Protein AF-A0A1G6KYX3-F1 (afdb_monomer_lite)

Foldseek 3Di:
DDDDDDDDDDDPPPPPPPPPDPPDDPDDFDADEDFVVDVPDDDQKDAGGPVSPQMWGFDDWDQRSHQKIKTWTWTAGPCCPDPDHRIWTKMKMFHDWDADPVRGIDGQWIKMWTDHDPDPDDIDIGTGGYDHDDD

Radius of gyration: 27.81 Å; chains: 1; bounding box: 105×25×53 Å

pLDDT: mean 72.25, std 16.45, range [39.75, 94.38]

Structure (mmCIF, N/CA/C/O backbone):
data_AF-A0A1G6KYX3-F1
#
_entry.id   AF-A0A1G6KYX3-F1
#
loop_
_atom_site.group_PDB
_atom_site.id
_atom_site.type_symbol
_atom_site.label_atom_id
_atom_site.label_alt_id
_atom_site.label_comp_id
_atom_site.label_asym_id
_atom_site.label_entity_id
_atom_site.label_seq_id
_atom_site.pdbx_PDB_ins_code
_atom_site.Cartn_x
_atom_site.Cartn_y
_atom_site.Cartn_z
_atom_site.occupancy
_atom_site.B_iso_or_equiv
_atom_site.auth_seq_id
_atom_site.auth_comp_id
_atom_site.auth_asym_id
_atom_site.auth_atom_id
_atom_site.pdbx_PDB_model_num
ATOM 1 N N . MET A 1 1 ? 91.508 3.340 31.023 1.00 39.75 1 MET A N 1
ATOM 2 C CA . MET A 1 1 ? 90.712 4.565 31.254 1.00 39.75 1 MET A CA 1
ATOM 3 C C . MET A 1 1 ? 89.260 4.227 30.893 1.00 39.75 1 MET A C 1
ATOM 5 O O . MET A 1 1 ? 89.047 3.854 29.752 1.00 39.75 1 MET A O 1
ATOM 9 N N . THR A 1 2 ? 88.369 3.918 31.856 1.00 41.22 2 THR A N 1
ATOM 10 C CA . THR A 1 2 ? 87.329 4.836 32.423 1.00 41.22 2 THR A CA 1
ATOM 11 C C . THR A 1 2 ? 86.486 5.515 31.321 1.00 41.22 2 THR A C 1
ATOM 13 O O . THR A 1 2 ? 87.088 6.183 30.499 1.00 41.22 2 THR A O 1
ATOM 16 N N . ARG A 1 3 ? 85.145 5.469 31.181 1.00 45.06 3 ARG A N 1
ATOM 17 C CA . ARG A 1 3 ? 83.923 5.266 32.014 1.00 45.06 3 ARG A CA 1
ATOM 18 C C . ARG A 1 3 ? 82.739 4.969 31.036 1.00 45.06 3 ARG A C 1
ATOM 20 O O . ARG A 1 3 ? 82.821 5.407 29.899 1.00 45.06 3 ARG A O 1
ATOM 27 N N . LEU A 1 4 ? 81.748 4.105 31.310 1.00 50.19 4 LEU A N 1
ATOM 28 C CA . LEU A 1 4 ? 80.538 4.266 32.158 1.00 50.19 4 LEU A CA 1
ATOM 29 C C . LEU A 1 4 ? 79.472 5.234 31.576 1.00 50.19 4 LEU A C 1
ATOM 31 O O . LEU A 1 4 ? 79.798 6.404 31.426 1.00 50.19 4 LEU A O 1
ATOM 35 N N . LEU A 1 5 ? 78.244 4.725 31.310 1.00 49.25 5 LEU A N 1
ATOM 36 C CA . LEU A 1 5 ? 76.883 5.353 31.260 1.00 49.25 5 LEU A CA 1
ATOM 37 C C . LEU A 1 5 ? 76.014 4.586 30.221 1.00 49.25 5 LEU A C 1
ATOM 39 O O . LEU A 1 5 ? 76.337 4.611 29.043 1.00 49.25 5 LEU A O 1
ATOM 43 N N . ALA A 1 6 ? 75.053 3.706 30.538 1.00 49.75 6 ALA A N 1
ATOM 44 C CA . ALA A 1 6 ? 73.816 3.795 31.337 1.00 49.75 6 ALA A CA 1
ATOM 45 C C . ALA A 1 6 ? 72.722 4.710 30.740 1.00 49.75 6 ALA A C 1
ATOM 47 O O . ALA A 1 6 ? 72.913 5.919 30.710 1.00 49.75 6 ALA A O 1
ATOM 48 N N . ALA A 1 7 ? 71.588 4.103 30.341 1.00 49.25 7 ALA A N 1
ATOM 49 C CA . ALA A 1 7 ? 70.178 4.541 30.499 1.00 49.25 7 ALA A CA 1
ATOM 50 C C . ALA A 1 7 ? 69.326 4.054 29.301 1.00 49.25 7 ALA A C 1
ATOM 52 O O . ALA A 1 7 ? 69.611 4.391 28.160 1.00 49.25 7 ALA A O 1
ATOM 53 N N . LEU A 1 8 ? 68.419 3.081 29.460 1.00 48.00 8 LEU A N 1
ATOM 54 C CA . LEU A 1 8 ? 67.034 3.216 29.956 1.00 48.00 8 LEU A CA 1
ATOM 55 C C . LEU A 1 8 ? 66.202 4.286 29.227 1.00 48.00 8 LEU A C 1
ATOM 57 O O . LEU A 1 8 ? 66.507 5.469 29.316 1.00 48.00 8 LEU A O 1
ATOM 61 N N . GLY A 1 9 ? 65.077 3.873 28.631 1.00 42.84 9 GLY A N 1
ATOM 62 C CA . GLY A 1 9 ? 64.008 4.796 28.231 1.00 42.84 9 GLY A CA 1
ATOM 63 C C . GLY A 1 9 ? 63.106 4.266 27.117 1.00 42.84 9 GLY A C 1
ATOM 64 O O . GLY A 1 9 ? 63.204 4.706 25.984 1.00 42.84 9 GLY A O 1
ATOM 65 N N . ALA A 1 10 ? 62.294 3.250 27.415 1.00 47.84 10 ALA A N 1
ATOM 66 C CA . ALA A 1 10 ? 60.827 3.356 27.418 1.00 47.84 10 ALA A CA 1
ATOM 67 C C . ALA A 1 10 ? 60.148 3.068 26.059 1.00 47.84 10 ALA A C 1
ATOM 69 O O . ALA A 1 10 ? 59.919 3.944 25.231 1.00 47.84 10 ALA A O 1
ATOM 70 N N . LEU A 1 11 ? 59.767 1.796 25.888 1.00 48.38 11 LEU A N 1
ATOM 71 C CA . LEU A 1 11 ? 58.766 1.340 24.924 1.00 48.38 11 LEU A CA 1
ATOM 72 C C . LEU A 1 11 ? 57.407 1.970 25.268 1.00 48.38 11 LEU A C 1
ATOM 74 O O . LEU A 1 11 ? 56.762 1.590 26.244 1.00 48.38 11 LEU A O 1
ATOM 78 N N . LEU A 1 12 ? 56.980 2.939 24.462 1.00 48.72 12 LEU A N 1
ATOM 79 C CA . LEU A 1 12 ? 55.656 3.546 24.531 1.00 48.72 12 LEU A CA 1
ATOM 80 C C . LEU A 1 12 ? 54.641 2.610 23.848 1.00 48.72 12 LEU A C 1
ATOM 82 O O . LEU A 1 12 ? 54.342 2.745 22.663 1.00 48.72 12 LEU A O 1
ATOM 86 N N . SER A 1 13 ? 54.140 1.620 24.588 1.00 54.62 13 SER A N 1
ATOM 87 C CA . SER A 1 13 ? 53.039 0.755 24.148 1.00 54.62 13 SER A CA 1
ATOM 88 C C . SER A 1 13 ? 51.734 1.551 24.135 1.00 54.62 13 SER A C 1
ATOM 90 O O . SER A 1 13 ? 51.046 1.662 25.149 1.00 54.62 13 SER A O 1
ATOM 92 N N . ILE A 1 14 ? 51.394 2.132 22.985 1.00 59.78 14 ILE A N 1
ATOM 93 C CA . ILE A 1 14 ? 50.099 2.773 22.757 1.00 59.78 14 ILE A CA 1
ATOM 94 C C . ILE A 1 14 ? 49.033 1.667 22.733 1.00 59.78 14 ILE A C 1
ATOM 96 O O . ILE A 1 14 ? 48.871 0.966 21.734 1.00 59.78 14 ILE A O 1
ATOM 100 N N . LEU A 1 15 ? 48.307 1.497 23.842 1.00 50.06 15 LEU A N 1
ATOM 101 C CA . LEU A 1 15 ? 47.042 0.765 23.855 1.00 50.06 15 LEU A CA 1
ATOM 102 C C . LEU A 1 15 ? 46.042 1.538 22.979 1.00 50.06 15 LEU A C 1
ATOM 104 O O . LEU A 1 15 ? 45.444 2.520 23.419 1.00 50.06 15 LEU A O 1
ATOM 108 N N . LEU A 1 16 ? 45.858 1.099 21.732 1.00 56.75 16 LEU A N 1
ATOM 109 C CA . LEU A 1 16 ? 44.697 1.474 20.928 1.00 56.75 16 LEU A CA 1
ATOM 110 C C . LEU A 1 16 ? 43.455 0.849 21.581 1.00 56.75 16 LEU A C 1
ATOM 112 O O . LEU A 1 16 ? 43.106 -0.302 21.322 1.00 56.75 16 LEU A O 1
ATOM 116 N N . VAL A 1 17 ? 42.786 1.602 22.452 1.00 65.12 17 VAL A N 1
ATOM 117 C CA . VAL A 1 17 ? 41.424 1.278 22.885 1.00 65.12 17 VAL A CA 1
ATOM 118 C C . VAL A 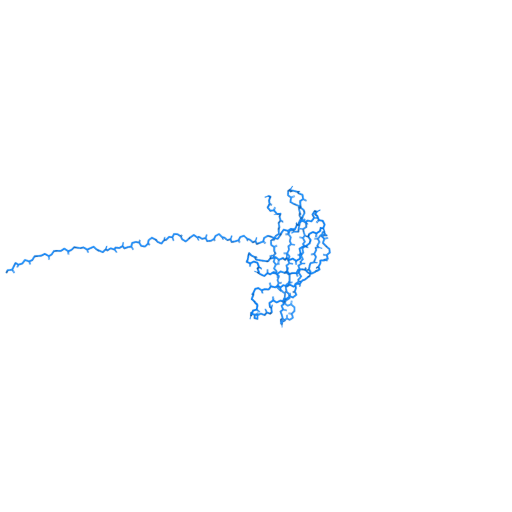1 17 ? 40.513 1.563 21.694 1.00 65.12 17 VAL A C 1
ATOM 120 O O . VAL A 1 17 ? 40.165 2.711 21.422 1.00 65.12 17 VAL A O 1
ATOM 123 N N . ALA A 1 18 ? 40.188 0.521 20.929 1.00 63.81 18 ALA A N 1
ATOM 124 C CA . ALA A 1 18 ? 39.197 0.613 19.868 1.00 63.81 18 ALA A CA 1
ATOM 125 C C . ALA A 1 18 ? 37.846 1.014 20.494 1.00 63.81 18 ALA A C 1
ATOM 127 O O . ALA A 1 18 ? 37.404 0.350 21.437 1.00 63.81 18 ALA A O 1
ATOM 128 N N . PRO A 1 19 ? 37.186 2.088 20.024 1.00 64.25 19 PRO A N 1
ATOM 129 C CA . PRO A 1 19 ? 35.862 2.434 20.516 1.00 64.25 19 PRO A CA 1
ATOM 130 C C . PRO A 1 19 ? 34.891 1.282 20.212 1.00 64.25 19 PRO A C 1
ATOM 132 O O . PRO A 1 19 ? 34.994 0.663 19.147 1.00 64.25 19 PRO A O 1
ATOM 135 N N . PRO A 1 20 ? 33.953 0.970 21.124 1.00 59.62 20 PRO A N 1
ATOM 136 C CA . PRO A 1 20 ? 32.959 -0.059 20.874 1.00 59.62 20 PRO A CA 1
ATOM 137 C C . PRO A 1 20 ? 32.166 0.320 19.624 1.00 59.62 20 PRO A C 1
ATOM 139 O O . PRO A 1 20 ? 31.631 1.425 19.520 1.00 59.62 20 PRO A O 1
ATOM 142 N N . ALA A 1 21 ? 32.117 -0.599 18.662 1.00 62.22 21 ALA A N 1
ATOM 143 C CA . ALA A 1 21 ? 31.293 -0.453 17.477 1.00 62.22 21 ALA A CA 1
ATOM 144 C C . ALA A 1 21 ? 29.832 -0.335 17.926 1.00 62.22 21 ALA A C 1
ATOM 146 O O . ALA A 1 21 ? 29.227 -1.307 18.382 1.00 62.22 21 ALA A O 1
ATOM 147 N N . VAL A 1 22 ? 29.278 0.873 17.837 1.00 62.09 22 VAL A N 1
ATOM 148 C CA . VAL A 1 22 ? 27.858 1.120 18.072 1.00 62.09 22 VAL A CA 1
ATOM 149 C C . VAL A 1 22 ? 27.115 0.405 16.950 1.00 62.09 22 VAL A C 1
ATOM 151 O O . VAL A 1 22 ? 27.099 0.863 15.808 1.00 62.09 22 VAL A O 1
ATOM 154 N N . GLY A 1 23 ? 26.579 -0.778 17.251 1.00 51.12 23 GLY A N 1
ATOM 155 C CA . GLY A 1 23 ? 25.769 -1.538 16.311 1.00 51.12 23 GLY A CA 1
ATOM 156 C C . GLY A 1 23 ? 24.575 -0.688 15.898 1.00 51.12 23 GLY A C 1
ATOM 157 O O . GLY A 1 23 ? 23.758 -0.319 16.740 1.00 51.12 23 GLY A O 1
ATOM 158 N N . ALA A 1 24 ? 24.495 -0.345 14.612 1.00 54.28 24 ALA A N 1
ATOM 159 C CA . ALA A 1 24 ? 23.337 0.337 14.061 1.00 54.28 24 ALA A CA 1
ATOM 160 C C . ALA A 1 24 ? 22.091 -0.503 14.370 1.00 54.28 24 ALA A C 1
ATOM 162 O O . ALA A 1 24 ? 22.031 -1.685 14.019 1.00 54.28 24 ALA A O 1
ATOM 163 N N . ALA A 1 25 ? 21.116 0.095 15.057 1.00 50.19 25 ALA A N 1
ATOM 164 C CA . ALA A 1 25 ? 19.840 -0.556 15.303 1.00 50.19 25 ALA A CA 1
ATOM 165 C C . ALA A 1 25 ? 19.229 -0.981 13.955 1.00 50.19 25 ALA A C 1
ATOM 167 O O . ALA A 1 25 ? 19.309 -0.213 12.988 1.00 50.19 25 ALA A O 1
ATOM 168 N N . PRO A 1 26 ? 18.637 -2.185 13.856 1.00 52.00 26 PRO A N 1
ATOM 169 C CA . PRO A 1 26 ? 17.960 -2.593 12.637 1.00 52.00 26 PRO A CA 1
ATOM 170 C C . PRO A 1 26 ? 16.872 -1.564 12.322 1.00 52.00 26 PRO A C 1
ATOM 172 O O . PRO A 1 26 ? 16.024 -1.266 13.165 1.00 52.00 26 PRO A O 1
ATOM 175 N N . ALA A 1 27 ? 16.925 -0.986 11.123 1.00 56.81 27 ALA A N 1
ATOM 176 C CA . ALA A 1 27 ? 15.898 -0.062 10.668 1.00 56.81 27 ALA A CA 1
ATOM 177 C C . ALA A 1 27 ? 14.547 -0.793 10.677 1.00 56.81 27 ALA A C 1
ATOM 179 O O . ALA A 1 27 ? 14.422 -1.862 10.079 1.00 56.81 27 ALA A O 1
ATOM 180 N N . ALA A 1 28 ? 13.557 -0.238 11.380 1.00 58.41 28 ALA A N 1
ATOM 181 C CA . ALA A 1 28 ? 12.211 -0.795 11.405 1.00 58.41 28 ALA A CA 1
ATOM 182 C C . ALA A 1 28 ? 11.637 -0.858 9.980 1.00 58.41 28 ALA A C 1
ATOM 184 O O . ALA A 1 28 ? 11.847 0.058 9.178 1.00 58.41 28 ALA A O 1
ATOM 185 N N . ASP A 1 29 ? 10.904 -1.929 9.668 1.00 55.66 29 ASP A N 1
ATOM 186 C CA . ASP A 1 29 ? 10.257 -2.071 8.365 1.00 55.66 29 ASP A CA 1
ATOM 187 C C . ASP A 1 29 ? 9.306 -0.885 8.110 1.00 55.66 29 ASP A C 1
ATOM 189 O O . ASP A 1 29 ? 8.523 -0.528 8.996 1.00 55.66 29 ASP A O 1
ATOM 193 N N . PRO A 1 30 ? 9.316 -0.274 6.911 1.00 57.56 30 PRO A N 1
ATOM 194 C CA . PRO A 1 30 ? 8.445 0.853 6.603 1.00 57.56 30 PRO A CA 1
ATOM 195 C C . PRO A 1 30 ? 6.974 0.434 6.696 1.00 57.56 30 PRO A C 1
ATOM 197 O O . PRO A 1 30 ? 6.529 -0.484 5.999 1.00 57.56 30 PRO A O 1
ATOM 200 N N . VAL A 1 31 ? 6.214 1.127 7.545 1.00 61.06 31 VAL A N 1
ATOM 201 C CA . VAL A 1 31 ? 4.784 0.879 7.745 1.00 61.06 31 VAL A CA 1
ATOM 202 C C . VAL A 1 31 ? 3.966 1.818 6.864 1.00 61.06 31 VAL A C 1
ATOM 204 O O . VAL A 1 31 ? 4.093 3.037 6.942 1.00 61.06 31 VAL A O 1
ATOM 207 N N . VAL A 1 32 ? 3.106 1.251 6.019 1.00 67.88 32 VAL A N 1
ATOM 208 C CA . VAL A 1 32 ? 2.133 2.008 5.228 1.00 67.88 32 VAL A CA 1
ATOM 209 C C . VAL A 1 32 ? 0.831 2.137 6.016 1.00 67.88 32 VAL A C 1
ATOM 211 O O . VAL A 1 32 ? 0.221 1.133 6.392 1.00 67.88 32 VAL A O 1
ATOM 214 N N . TYR A 1 33 ? 0.393 3.374 6.236 1.00 64.38 33 TYR A N 1
ATOM 215 C CA . TYR A 1 33 ? -0.848 3.687 6.941 1.00 64.38 33 TYR A CA 1
ATOM 216 C C . TYR A 1 33 ? -2.001 3.892 5.956 1.00 64.38 33 TYR A C 1
ATOM 218 O O . TYR A 1 33 ? -1.835 4.505 4.900 1.00 64.38 33 TYR A O 1
ATOM 226 N N . TYR A 1 34 ? -3.181 3.389 6.312 1.00 69.56 34 TYR A N 1
ATOM 227 C CA . TYR A 1 34 ? -4.416 3.616 5.565 1.00 69.56 34 TYR A CA 1
ATOM 228 C C . TYR A 1 34 ? -5.521 3.953 6.559 1.00 69.56 34 TYR A C 1
ATOM 230 O O . TYR A 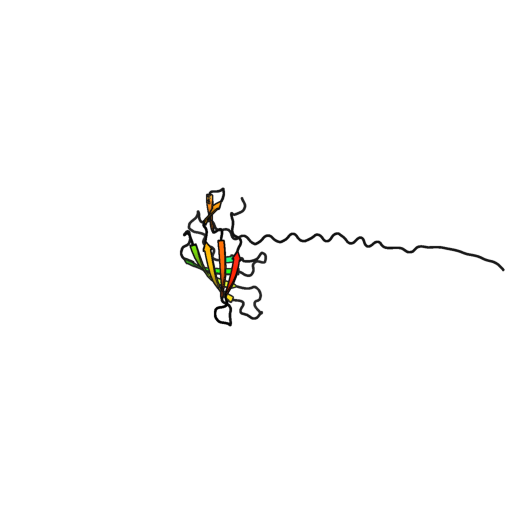1 34 ? -5.735 3.188 7.495 1.00 69.56 34 TYR A O 1
ATOM 238 N N . ASN A 1 35 ? -6.241 5.049 6.335 1.00 65.00 35 ASN A N 1
ATOM 239 C CA . ASN A 1 35 ? -7.472 5.334 7.061 1.00 65.00 35 ASN A CA 1
ATOM 240 C C . ASN A 1 35 ? -8.656 4.923 6.174 1.00 65.00 35 ASN A C 1
ATOM 242 O O . ASN A 1 35 ? -8.848 5.485 5.099 1.00 65.00 35 ASN A O 1
ATOM 246 N N . LEU A 1 36 ? -9.405 3.900 6.594 1.00 65.12 36 LEU A N 1
ATOM 247 C CA . LEU A 1 36 ? -10.633 3.452 5.923 1.00 65.12 36 LEU A CA 1
ATOM 248 C C . LEU A 1 36 ? -11.906 4.050 6.547 1.00 65.12 36 LEU A C 1
ATOM 250 O O . LEU A 1 36 ? -12.996 3.773 6.053 1.00 65.12 36 LEU A O 1
ATOM 254 N N . GLY A 1 37 ? -11.786 4.799 7.648 1.00 54.97 37 GLY A N 1
ATOM 255 C CA . GLY A 1 37 ? -12.896 5.490 8.311 1.00 54.97 37 GLY A CA 1
ATOM 256 C C . GLY A 1 37 ? -13.362 6.726 7.542 1.00 54.97 37 GLY A C 1
ATOM 257 O O . GLY A 1 37 ? -14.553 7.024 7.531 1.00 54.97 37 GLY A O 1
ATOM 258 N N . SER A 1 38 ? -12.456 7.387 6.815 1.00 56.50 38 SER A N 1
ATOM 259 C CA . SER A 1 38 ? -12.816 8.318 5.746 1.00 56.50 38 SER A CA 1
ATOM 260 C C . SER A 1 38 ? -12.774 7.580 4.405 1.00 56.50 38 SER A C 1
ATOM 262 O O . SER A 1 38 ? -11.775 6.966 4.033 1.00 56.50 38 SER A O 1
ATOM 264 N N . ALA A 1 39 ? -13.870 7.610 3.647 1.00 46.44 39 ALA A N 1
ATOM 265 C CA . ALA A 1 39 ? -13.994 6.891 2.374 1.00 46.44 39 ALA A CA 1
ATOM 266 C C . ALA A 1 39 ? -13.020 7.374 1.269 1.00 46.44 39 ALA A C 1
ATOM 268 O O . ALA A 1 39 ? -13.011 6.822 0.168 1.00 46.44 39 ALA A O 1
ATOM 269 N N . GLU A 1 40 ? -12.197 8.393 1.529 1.00 52.34 40 GLU A N 1
ATOM 270 C CA . GLU A 1 40 ? -11.586 9.208 0.477 1.00 52.34 40 GLU A CA 1
ATOM 271 C C . GLU A 1 40 ? -10.085 8.993 0.260 1.00 52.34 40 GLU A C 1
ATOM 273 O O . GLU A 1 40 ? -9.605 9.199 -0.857 1.00 52.34 40 GLU A O 1
ATOM 278 N N . VAL A 1 41 ? -9.314 8.516 1.243 1.00 67.62 41 VAL A N 1
ATOM 279 C CA . VAL A 1 41 ? -7.844 8.521 1.106 1.00 67.62 41 VAL A CA 1
ATOM 280 C C . VAL A 1 41 ? -7.308 7.162 0.658 1.00 67.62 41 VAL A C 1
ATOM 282 O O . VAL A 1 41 ? -6.620 6.442 1.381 1.00 67.62 41 VAL A O 1
ATOM 285 N N . ARG A 1 42 ? -7.610 6.800 -0.593 1.00 79.56 42 ARG A N 1
ATOM 286 C CA . ARG A 1 42 ? -6.897 5.714 -1.288 1.00 79.56 42 ARG A CA 1
ATOM 287 C C . ARG A 1 42 ? -5.509 6.211 -1.726 1.00 79.56 42 ARG A C 1
ATOM 289 O O . ARG A 1 42 ? -5.431 7.218 -2.431 1.00 79.56 42 ARG A O 1
ATOM 296 N N . PRO A 1 43 ? -4.403 5.529 -1.384 1.00 80.00 43 PRO A N 1
ATOM 297 C CA . PRO A 1 43 ? -3.077 6.040 -1.696 1.00 80.00 43 PRO A CA 1
ATOM 298 C C . PRO A 1 43 ? -2.800 5.942 -3.195 1.00 80.00 43 PRO A C 1
ATOM 300 O O . PRO A 1 43 ? -2.982 4.891 -3.820 1.00 80.00 43 PRO A O 1
ATOM 303 N N . SER A 1 44 ? -2.343 7.050 -3.769 1.00 85.06 44 SER A N 1
ATOM 304 C CA . SER A 1 44 ? -1.834 7.128 -5.141 1.00 85.06 44 SER A CA 1
ATOM 305 C C . SER A 1 44 ? -0.342 6.802 -5.222 1.00 85.06 44 SER A C 1
ATOM 307 O O . SER A 1 44 ? 0.151 6.478 -6.300 1.00 85.06 44 SER A O 1
ATOM 309 N N . LEU A 1 45 ? 0.372 6.834 -4.094 1.00 80.50 45 LEU A N 1
ATOM 310 C CA . LEU A 1 45 ? 1.796 6.541 -3.990 1.00 80.50 45 LEU A CA 1
ATOM 311 C C . LEU A 1 45 ? 2.056 5.639 -2.780 1.00 80.50 45 LEU A C 1
ATOM 313 O O . LEU A 1 45 ? 1.570 5.903 -1.685 1.00 80.50 45 LEU A O 1
ATOM 317 N N . VAL A 1 46 ? 2.808 4.561 -2.993 1.00 80.50 46 VAL A N 1
ATOM 318 C CA . VAL A 1 46 ? 3.196 3.599 -1.957 1.00 80.50 46 VAL A CA 1
ATOM 319 C C . VAL A 1 46 ? 4.715 3.508 -1.921 1.00 80.50 46 VAL A C 1
ATOM 321 O O . VAL A 1 46 ? 5.343 3.204 -2.936 1.00 80.50 46 VAL A O 1
ATOM 324 N N . PHE A 1 47 ? 5.298 3.752 -0.753 1.00 72.62 47 PHE A N 1
ATOM 325 C CA . PHE A 1 47 ? 6.731 3.619 -0.508 1.00 72.62 47 PHE A CA 1
ATOM 326 C C . PHE A 1 47 ? 7.030 2.215 0.010 1.00 72.62 47 PHE A C 1
ATOM 328 O O . PHE A 1 47 ? 6.300 1.702 0.856 1.00 72.62 47 PHE A O 1
ATOM 335 N N . THR A 1 48 ? 8.072 1.572 -0.520 1.00 67.44 48 THR A N 1
ATOM 336 C CA . THR A 1 48 ? 8.409 0.185 -0.144 1.00 67.44 48 THR A CA 1
ATOM 337 C C . THR A 1 48 ? 9.704 0.044 0.652 1.00 67.44 48 THR A C 1
ATOM 339 O O . THR A 1 48 ? 10.016 -1.056 1.094 1.00 67.44 48 THR A O 1
ATOM 342 N N . ALA A 1 49 ? 10.430 1.144 0.873 1.00 64.12 49 ALA A N 1
ATOM 343 C CA . ALA A 1 49 ? 11.644 1.204 1.684 1.00 64.12 49 ALA A CA 1
ATOM 344 C C . ALA A 1 49 ? 11.786 2.580 2.362 1.00 64.12 49 ALA A C 1
ATOM 346 O O . ALA A 1 49 ? 11.159 3.551 1.934 1.00 64.12 49 ALA A O 1
ATOM 347 N N . TYR A 1 50 ? 12.654 2.654 3.377 1.00 55.91 50 TYR A N 1
ATOM 348 C CA . TYR A 1 50 ? 12.982 3.870 4.136 1.00 55.91 50 TYR A CA 1
ATOM 349 C C . TYR A 1 50 ? 13.548 5.010 3.264 1.00 55.91 50 TYR A C 1
ATOM 351 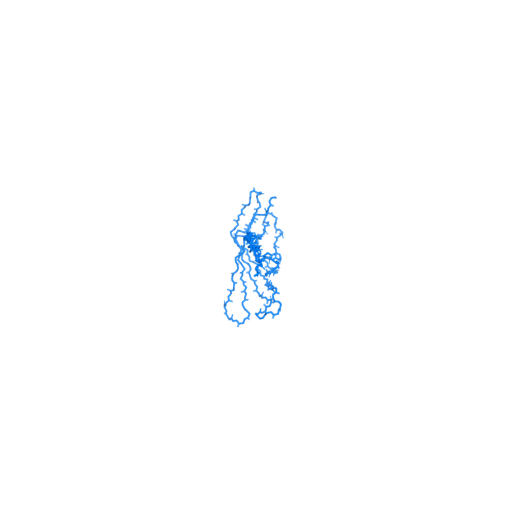O O . TYR A 1 50 ? 13.307 6.178 3.537 1.00 55.91 50 TYR A O 1
ATOM 359 N N . SER A 1 51 ? 14.258 4.691 2.176 1.00 55.19 51 SER A N 1
ATOM 360 C CA . SER A 1 51 ? 14.943 5.664 1.306 1.00 55.19 51 SER A CA 1
ATOM 361 C C . SER A 1 51 ? 14.068 6.256 0.190 1.00 55.19 51 SER A C 1
ATOM 363 O O . SER A 1 51 ? 14.583 6.708 -0.833 1.00 55.19 51 SER A O 1
ATOM 365 N N . SER A 1 52 ? 12.741 6.240 0.346 1.00 60.72 52 SER A N 1
ATOM 366 C CA . SER A 1 52 ? 11.788 6.744 -0.659 1.00 60.72 52 SER A CA 1
ATOM 367 C C . SER A 1 52 ? 11.857 6.036 -2.023 1.00 60.72 52 SER A C 1
ATOM 369 O O . SER A 1 52 ? 11.327 6.542 -3.009 1.00 60.72 52 SER A O 1
ATOM 371 N N . SER A 1 53 ? 12.482 4.855 -2.102 1.00 65.62 53 SER A N 1
ATOM 372 C CA . SER A 1 53 ? 12.520 4.012 -3.299 1.00 65.62 53 SER A CA 1
ATOM 373 C C . SER A 1 53 ? 12.860 2.558 -2.956 1.00 65.62 53 SER A C 1
ATOM 375 O O . SER A 1 53 ? 13.709 2.338 -2.096 1.00 65.62 53 SER A O 1
ATOM 377 N N . PRO A 1 54 ? 12.269 1.551 -3.623 1.00 74.31 54 PRO A N 1
ATOM 378 C CA . PRO A 1 54 ? 11.323 1.674 -4.729 1.00 74.31 54 PRO A CA 1
ATOM 379 C C . PRO A 1 54 ? 9.949 2.206 -4.310 1.00 74.31 54 PRO A C 1
ATOM 381 O O . PRO A 1 54 ? 9.488 1.993 -3.184 1.00 74.31 54 PRO A O 1
ATOM 384 N N . THR A 1 55 ? 9.289 2.904 -5.231 1.00 82.62 55 THR A N 1
ATOM 385 C CA . THR A 1 55 ? 7.918 3.396 -5.055 1.00 82.62 55 THR A CA 1
ATOM 386 C C . THR A 1 55 ? 6.970 2.724 -6.027 1.00 82.62 55 THR A C 1
ATOM 388 O O . THR A 1 55 ? 7.355 2.197 -7.071 1.00 82.62 55 THR A O 1
ATOM 391 N N . MET A 1 56 ? 5.690 2.731 -5.680 1.00 85.75 56 MET A N 1
ATOM 392 C CA . MET A 1 56 ? 4.618 2.339 -6.576 1.00 85.75 56 MET A CA 1
ATOM 393 C C . MET A 1 56 ? 3.603 3.470 -6.687 1.00 85.75 56 MET A C 1
ATOM 395 O O . MET A 1 56 ? 2.910 3.785 -5.723 1.00 85.75 56 MET A O 1
ATOM 399 N N . THR A 1 57 ? 3.452 4.030 -7.885 1.00 89.25 57 THR A N 1
ATOM 400 C CA . THR A 1 57 ? 2.345 4.931 -8.209 1.00 89.25 57 THR A CA 1
ATOM 401 C C . THR A 1 57 ? 1.118 4.116 -8.600 1.00 89.25 57 THR A C 1
ATOM 403 O O . THR A 1 57 ? 1.100 3.457 -9.645 1.00 89.25 57 THR A O 1
ATOM 406 N N . VAL A 1 58 ? 0.065 4.171 -7.792 1.00 89.25 58 VAL A N 1
ATOM 407 C CA . VAL A 1 58 ? -1.215 3.504 -8.038 1.00 89.25 58 VAL A CA 1
ATOM 408 C C . VAL A 1 58 ? -2.134 4.432 -8.828 1.00 89.25 58 VAL A C 1
ATOM 410 O O . VAL A 1 58 ? -2.451 5.533 -8.393 1.00 89.25 58 VAL A O 1
ATOM 413 N N . ARG A 1 59 ? -2.595 3.980 -9.999 1.00 89.12 59 ARG A N 1
ATOM 414 C CA . ARG A 1 59 ? -3.473 4.771 -10.880 1.00 89.12 59 ARG A CA 1
ATOM 415 C C . ARG A 1 59 ? -4.944 4.409 -10.744 1.00 89.12 59 ARG A C 1
ATOM 417 O O . ARG A 1 59 ? -5.809 5.225 -11.036 1.00 89.12 59 ARG A O 1
ATOM 424 N N . ARG A 1 60 ? -5.240 3.157 -10.388 1.00 90.94 60 ARG A N 1
ATOM 425 C CA . ARG A 1 60 ? -6.613 2.648 -10.284 1.00 90.94 60 ARG A CA 1
ATOM 426 C C . ARG A 1 60 ? -6.730 1.710 -9.099 1.00 90.94 60 ARG A C 1
ATOM 428 O O . ARG A 1 60 ? -5.932 0.782 -8.986 1.00 90.94 60 ARG A O 1
ATOM 435 N N . TRP A 1 61 ? -7.759 1.922 -8.292 1.00 92.19 61 TRP A N 1
ATOM 436 C CA . TRP A 1 61 ? -8.178 1.017 -7.228 1.00 92.19 61 TRP A CA 1
ATOM 437 C C . TRP A 1 61 ? -9.486 0.328 -7.613 1.00 92.19 61 TRP A C 1
ATOM 439 O O . TRP A 1 61 ? -10.340 0.925 -8.265 1.00 92.19 61 TRP A O 1
ATOM 449 N N . LYS A 1 62 ? -9.634 -0.928 -7.202 1.00 93.19 62 LYS A N 1
ATOM 450 C CA . LYS A 1 62 ? -10.897 -1.670 -7.192 1.00 93.19 62 LYS A CA 1
ATOM 451 C C . LYS A 1 62 ? -11.146 -2.191 -5.780 1.00 93.19 62 LYS A C 1
ATOM 453 O O . LYS A 1 62 ? -10.176 -2.580 -5.125 1.00 93.19 62 LYS A O 1
ATOM 458 N N . HIS A 1 63 ? -12.415 -2.244 -5.371 1.00 92.19 63 HIS A N 1
ATOM 459 C CA . HIS A 1 63 ? -12.843 -2.836 -4.094 1.00 92.19 63 HIS A CA 1
ATOM 460 C C . HIS A 1 63 ? -12.187 -2.171 -2.871 1.00 92.19 63 HIS A C 1
ATOM 462 O O . HIS A 1 63 ? -11.763 -2.832 -1.927 1.00 92.19 63 HIS A O 1
ATOM 468 N N . TRP A 1 64 ? -12.005 -0.848 -2.925 1.00 88.31 64 TRP A N 1
ATOM 469 C CA . TRP A 1 64 ? -11.476 -0.097 -1.785 1.00 88.31 64 TRP A CA 1
ATOM 470 C C . TRP A 1 64 ? -12.493 -0.109 -0.642 1.00 88.31 64 TRP A C 1
ATOM 472 O O . TRP A 1 64 ? -13.672 0.117 -0.885 1.00 88.31 64 TRP A O 1
ATOM 482 N N . GLY A 1 65 ? -12.045 -0.377 0.583 1.00 86.62 65 GLY A N 1
ATOM 483 C CA . GLY A 1 65 ? -12.916 -0.513 1.755 1.00 86.62 65 GLY A CA 1
ATOM 484 C C . GLY A 1 65 ? -13.507 -1.916 1.946 1.00 86.62 65 GLY A C 1
ATOM 485 O O . GLY A 1 65 ? -13.871 -2.261 3.073 1.00 86.62 65 GLY A O 1
ATOM 486 N N . ASP A 1 66 ? -13.517 -2.747 0.899 1.00 90.62 66 ASP A N 1
ATOM 487 C CA . ASP A 1 66 ? -13.959 -4.145 0.957 1.00 90.62 66 ASP A CA 1
ATOM 488 C C . ASP A 1 66 ? -12.898 -5.041 1.616 1.00 90.62 66 ASP A C 1
ATOM 490 O O . ASP A 1 66 ? -11.749 -4.641 1.822 1.00 90.62 66 ASP A O 1
ATOM 494 N N . ALA A 1 67 ? -13.239 -6.309 1.879 1.00 91.00 67 ALA A N 1
ATOM 495 C CA . ALA A 1 67 ? -12.332 -7.307 2.463 1.00 91.00 67 ALA A CA 1
ATOM 496 C C . ALA A 1 67 ? -10.989 -7.455 1.713 1.00 91.00 67 ALA A C 1
ATOM 498 O O . ALA A 1 67 ? -9.973 -7.852 2.302 1.00 91.00 67 ALA A O 1
ATOM 499 N N . VAL A 1 68 ? -10.984 -7.146 0.413 1.00 93.06 68 VAL A N 1
ATOM 500 C CA . VAL A 1 68 ? -9.810 -7.147 -0.457 1.00 93.06 68 VAL A CA 1
ATOM 501 C C . VAL A 1 68 ? -9.868 -5.941 -1.386 1.00 93.06 68 VAL A C 1
ATOM 503 O O . VAL A 1 68 ? -10.770 -5.874 -2.211 1.00 93.06 68 VAL A O 1
ATOM 506 N N . ALA A 1 69 ? -8.843 -5.089 -1.356 1.00 93.06 69 ALA A N 1
ATOM 507 C CA . ALA A 1 69 ? -8.659 -4.021 -2.337 1.00 93.06 69 ALA A CA 1
ATOM 508 C C . ALA A 1 69 ? -7.506 -4.337 -3.295 1.00 93.06 69 ALA A C 1
ATOM 510 O O . ALA A 1 69 ? -6.489 -4.926 -2.913 1.00 93.06 69 ALA A O 1
ATOM 511 N N . VAL A 1 70 ? -7.643 -3.928 -4.556 1.00 94.38 70 VAL A N 1
ATOM 512 C CA . VAL A 1 70 ? -6.614 -4.131 -5.584 1.00 94.38 70 VAL A CA 1
ATOM 513 C C . VAL A 1 70 ? -6.271 -2.811 -6.256 1.00 94.38 70 VAL A C 1
ATOM 515 O O . VAL A 1 70 ? -7.103 -2.220 -6.944 1.00 94.38 70 VAL A O 1
ATOM 518 N N . GLY A 1 71 ? -5.022 -2.386 -6.105 1.00 93.50 71 GLY A N 1
ATOM 519 C CA . GLY A 1 71 ? -4.448 -1.237 -6.789 1.00 93.50 71 GLY A CA 1
ATOM 520 C C . GLY A 1 71 ? -3.607 -1.678 -7.983 1.00 93.50 71 GLY A C 1
ATOM 521 O O . GLY A 1 71 ? -2.845 -2.639 -7.900 1.00 93.50 71 GLY A O 1
ATOM 522 N N . ARG A 1 72 ? -3.724 -0.987 -9.116 1.00 93.06 72 ARG A N 1
ATOM 523 C CA . ARG A 1 72 ? -2.887 -1.207 -10.307 1.00 93.06 72 ARG A CA 1
ATOM 524 C C . ARG A 1 72 ? -2.124 0.057 -10.646 1.00 93.06 72 ARG A C 1
ATOM 526 O O . ARG A 1 72 ? -2.680 1.157 -10.600 1.00 93.06 72 ARG A O 1
ATOM 533 N N . GLY A 1 73 ? -0.861 -0.105 -11.009 1.00 91.44 73 GLY A N 1
ATOM 534 C CA . GLY A 1 73 ? 0.033 1.028 -11.117 1.00 91.44 73 GLY A CA 1
ATOM 535 C C . GLY A 1 73 ? 1.366 0.728 -11.775 1.00 91.44 73 GLY A C 1
ATOM 536 O O . GLY A 1 73 ? 1.544 -0.282 -12.464 1.00 91.44 73 GLY A O 1
ATOM 537 N N . ARG A 1 74 ? 2.289 1.653 -11.544 1.00 89.81 74 ARG A N 1
ATOM 538 C CA . ARG A 1 74 ? 3.665 1.617 -12.017 1.00 89.81 74 ARG A CA 1
ATOM 539 C C . ARG A 1 74 ? 4.592 1.530 -10.812 1.00 89.81 74 ARG A C 1
ATOM 541 O O . ARG A 1 74 ? 4.400 2.248 -9.842 1.00 89.81 74 ARG A O 1
ATOM 548 N N . TRP A 1 75 ? 5.538 0.612 -10.874 1.00 86.88 75 TRP A N 1
ATOM 549 C CA . TRP A 1 75 ? 6.646 0.467 -9.951 1.00 86.88 75 TRP A CA 1
ATOM 550 C C . TRP A 1 75 ? 7.837 1.236 -10.492 1.00 86.88 75 TRP A C 1
ATOM 552 O O . TRP A 1 75 ? 8.252 0.964 -11.618 1.00 86.88 75 TRP A O 1
ATOM 562 N N . ASP A 1 76 ? 8.378 2.128 -9.678 1.00 84.12 76 ASP A N 1
ATOM 563 C CA . ASP A 1 76 ? 9.484 3.011 -10.011 1.00 84.12 76 ASP A CA 1
ATOM 564 C C . ASP A 1 76 ? 10.668 2.659 -9.090 1.00 84.12 76 ASP A C 1
ATOM 566 O O . ASP A 1 76 ? 10.594 2.776 -7.865 1.00 84.12 76 ASP A O 1
ATOM 570 N N . SER A 1 77 ? 11.749 2.138 -9.675 1.00 76.69 77 SER A N 1
ATOM 571 C CA . SER A 1 77 ? 12.980 1.777 -8.959 1.00 76.69 77 SER A CA 1
ATOM 572 C C . SER A 1 77 ? 14.038 2.867 -9.119 1.00 76.69 77 SER A C 1
ATOM 574 O O . SER A 1 77 ? 14.201 3.381 -10.222 1.00 76.69 77 SER A O 1
ATOM 576 N N . THR A 1 78 ? 14.790 3.179 -8.060 1.00 67.12 78 THR A N 1
ATOM 577 C CA . THR A 1 78 ? 15.833 4.223 -8.057 1.00 67.12 78 THR A CA 1
ATOM 578 C C . THR A 1 78 ? 16.975 4.003 -9.029 1.00 67.12 78 THR A C 1
ATOM 580 O O . THR A 1 78 ? 17.609 4.985 -9.408 1.00 67.12 78 THR A O 1
ATOM 583 N N . CYS A 1 79 ? 17.265 2.770 -9.454 1.00 64.62 79 CYS A N 1
ATOM 584 C CA . CYS A 1 79 ? 18.285 2.599 -10.479 1.00 64.62 79 CYS A CA 1
ATOM 585 C C . CYS A 1 79 ? 17.709 2.928 -11.862 1.00 64.62 79 CYS A C 1
ATOM 587 O O . CYS A 1 79 ? 17.188 2.055 -12.553 1.00 64.62 79 CYS A O 1
ATOM 589 N N . ALA A 1 80 ? 17.792 4.204 -12.249 1.00 52.69 80 ALA A N 1
ATOM 590 C CA . ALA A 1 80 ? 17.346 4.702 -13.551 1.00 52.69 80 ALA A CA 1
ATOM 591 C C . ALA A 1 80 ? 18.141 4.098 -14.726 1.00 52.69 80 ALA A C 1
ATOM 593 O O . ALA A 1 80 ? 17.621 3.995 -15.834 1.00 52.69 80 ALA A O 1
ATOM 594 N N . SER A 1 81 ? 19.385 3.685 -14.471 1.00 54.00 81 SER A N 1
ATOM 595 C CA . SER A 1 81 ? 20.357 3.212 -15.462 1.00 54.00 81 SER A CA 1
ATOM 596 C C . SER A 1 81 ? 20.674 1.713 -15.380 1.00 54.00 81 SER A C 1
ATOM 598 O O . SER A 1 81 ? 21.392 1.208 -16.239 1.00 54.00 81 SER A O 1
ATOM 600 N N . CYS A 1 82 ? 20.146 0.975 -14.397 1.00 60.19 82 CYS A N 1
ATOM 601 C CA . CYS A 1 82 ? 20.374 -0.468 -14.315 1.00 60.19 82 CYS A CA 1
ATOM 602 C C . CYS A 1 82 ? 19.408 -1.208 -15.240 1.00 60.19 82 CYS A C 1
ATOM 604 O O . CYS A 1 82 ? 18.191 -1.025 -15.128 1.00 60.19 82 CYS A O 1
ATOM 606 N N . PRO A 1 83 ? 19.903 -2.148 -16.055 1.00 55.88 83 PRO A N 1
ATOM 607 C CA . PRO A 1 83 ? 19.077 -3.246 -16.490 1.00 55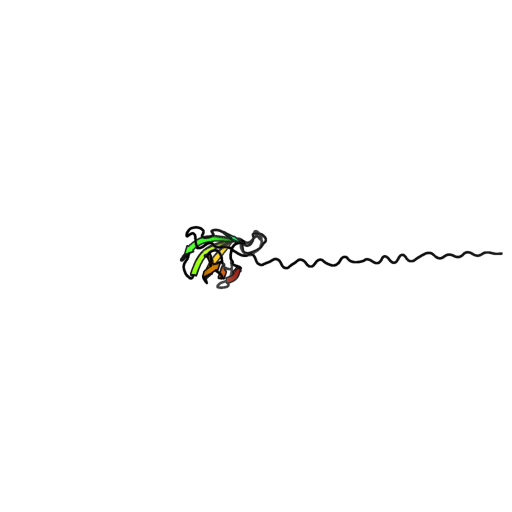.88 83 PRO A CA 1
ATOM 608 C C . PRO A 1 83 ? 18.611 -4.031 -15.245 1.00 55.88 83 PRO A C 1
ATOM 610 O O . PRO A 1 83 ? 19.434 -4.385 -14.398 1.00 55.88 83 PRO A O 1
ATOM 613 N N . PRO A 1 84 ? 17.314 -4.324 -15.104 1.00 55.25 84 PRO A N 1
ATOM 614 C CA . PRO A 1 84 ? 16.298 -4.118 -16.121 1.00 55.25 84 PRO A CA 1
ATOM 615 C C . PRO A 1 84 ? 15.311 -2.970 -15.749 1.00 55.25 84 PRO A C 1
ATOM 617 O O . PRO A 1 84 ? 15.343 -2.504 -14.611 1.00 55.25 84 PRO A O 1
ATOM 620 N N . PRO A 1 85 ? 14.440 -2.498 -16.675 1.00 59.09 85 PRO A N 1
ATOM 621 C CA . PRO A 1 85 ? 13.778 -1.188 -16.655 1.00 59.09 85 PRO A CA 1
ATOM 622 C C . PRO A 1 85 ? 13.342 -0.638 -15.292 1.00 59.09 85 PRO A C 1
ATOM 624 O O . PRO A 1 85 ? 12.632 -1.300 -14.527 1.00 59.09 85 PRO A O 1
ATOM 627 N N . ALA A 1 86 ? 13.663 0.641 -15.065 1.00 68.62 86 ALA A N 1
ATOM 628 C CA . ALA A 1 86 ? 13.305 1.401 -13.867 1.00 68.62 86 ALA A CA 1
ATOM 629 C C . ALA A 1 86 ? 11.789 1.455 -13.606 1.00 68.62 86 ALA A C 1
ATOM 631 O O . ALA A 1 86 ? 11.362 1.513 -12.452 1.00 68.62 86 ALA A O 1
ATOM 632 N N . HIS A 1 87 ? 10.983 1.379 -14.670 1.00 79.56 87 HIS A N 1
ATOM 633 C CA . HIS A 1 87 ? 9.526 1.445 -14.631 1.00 79.56 87 HIS A CA 1
ATOM 634 C C . HIS A 1 87 ? 8.901 0.102 -15.000 1.00 79.56 87 HIS A C 1
ATOM 636 O O . HIS A 1 87 ? 9.084 -0.397 -16.110 1.00 79.56 87 HIS A O 1
ATOM 642 N N . ARG A 1 88 ? 8.107 -0.479 -14.098 1.00 82.38 88 ARG A N 1
ATOM 643 C CA . ARG A 1 88 ? 7.461 -1.785 -14.321 1.00 82.38 88 ARG A CA 1
ATOM 644 C C . ARG A 1 88 ? 5.988 -1.745 -13.957 1.00 82.38 88 ARG A C 1
ATOM 646 O O . ARG A 1 88 ? 5.566 -0.983 -13.094 1.00 82.38 88 ARG A O 1
ATOM 653 N N . ARG A 1 89 ? 5.162 -2.572 -14.601 1.00 87.94 89 ARG A N 1
ATOM 654 C CA . ARG A 1 89 ? 3.761 -2.724 -14.175 1.00 87.94 89 ARG A CA 1
ATOM 655 C C . ARG A 1 89 ? 3.727 -3.386 -12.802 1.00 87.94 89 ARG A C 1
ATOM 657 O O . ARG A 1 89 ? 4.414 -4.384 -12.581 1.00 87.94 89 ARG A O 1
ATOM 664 N N . ALA A 1 90 ? 2.892 -2.865 -11.911 1.00 89.31 90 ALA A N 1
ATOM 665 C CA . ALA A 1 90 ? 2.706 -3.438 -10.589 1.00 89.31 90 ALA A CA 1
ATOM 666 C C . ALA A 1 90 ? 1.243 -3.488 -10.164 1.00 89.31 90 ALA A C 1
ATOM 668 O O . ALA A 1 90 ? 0.399 -2.690 -10.587 1.00 89.31 90 ALA A O 1
ATOM 669 N N . VAL A 1 91 ? 0.956 -4.460 -9.306 1.00 92.06 91 VAL A N 1
ATOM 670 C CA . VAL A 1 91 ? -0.343 -4.658 -8.673 1.00 92.06 91 VAL A CA 1
ATOM 671 C C . VAL A 1 91 ? -0.127 -4.752 -7.173 1.00 92.06 91 VAL A C 1
ATOM 673 O O . VAL A 1 91 ? 0.657 -5.580 -6.724 1.00 92.06 91 VAL A O 1
ATOM 676 N N . ILE A 1 92 ? -0.840 -3.939 -6.404 1.00 91.50 92 ILE A N 1
ATOM 677 C CA . ILE A 1 92 ? -0.907 -4.045 -4.951 1.00 91.50 92 ILE A CA 1
ATOM 678 C C . ILE A 1 92 ? -2.224 -4.711 -4.571 1.00 91.50 92 ILE A C 1
ATOM 680 O O . ILE A 1 92 ? -3.287 -4.358 -5.082 1.00 91.50 92 ILE A O 1
ATOM 684 N N . ARG A 1 93 ? -2.156 -5.699 -3.685 1.00 93.62 93 ARG A N 1
ATOM 685 C CA . ARG A 1 93 ? -3.316 -6.334 -3.070 1.00 93.62 93 ARG A CA 1
ATOM 686 C C . ARG A 1 93 ? -3.288 -6.042 -1.581 1.00 93.62 93 ARG A C 1
ATOM 688 O O . ARG A 1 93 ? -2.346 -6.446 -0.898 1.00 93.62 93 ARG A O 1
ATOM 695 N N . LEU A 1 94 ? -4.335 -5.386 -1.104 1.00 92.56 94 LEU A N 1
ATOM 696 C CA . LEU A 1 94 ? -4.590 -5.165 0.309 1.00 92.56 94 LEU A CA 1
ATOM 697 C C . LEU A 1 94 ? -5.660 -6.148 0.784 1.00 92.56 94 LEU A C 1
ATOM 699 O O . LEU A 1 94 ? -6.591 -6.469 0.045 1.00 92.56 94 LEU A O 1
ATOM 703 N N . SER A 1 95 ? -5.504 -6.685 1.987 1.00 93.50 95 SER A N 1
ATOM 704 C CA . SER A 1 95 ? -6.446 -7.649 2.564 1.00 93.50 95 SER A CA 1
ATOM 705 C C . SER A 1 95 ? -6.359 -7.661 4.085 1.00 93.50 95 SER A C 1
ATOM 707 O O . SER A 1 95 ? -5.390 -7.148 4.639 1.00 93.50 95 SER A O 1
ATOM 709 N N . ARG A 1 96 ? -7.348 -8.298 4.729 1.00 92.25 96 ARG A N 1
ATOM 710 C CA . ARG A 1 96 ? -7.501 -8.394 6.193 1.00 92.25 96 ARG A CA 1
ATOM 711 C C . ARG A 1 96 ? -7.651 -7.018 6.836 1.00 92.25 96 ARG A C 1
ATOM 713 O O . ARG A 1 96 ? -6.670 -6.395 7.223 1.00 92.25 96 ARG A O 1
ATOM 720 N N . ILE A 1 97 ? -8.891 -6.556 6.944 1.00 90.88 97 ILE A N 1
ATOM 721 C CA . ILE A 1 97 ? -9.186 -5.309 7.646 1.00 90.88 97 ILE A CA 1
ATOM 722 C C . ILE A 1 97 ? -9.035 -5.537 9.152 1.00 90.88 97 ILE A C 1
ATOM 724 O O . ILE A 1 97 ? -9.516 -6.535 9.690 1.00 90.88 97 ILE A O 1
ATOM 728 N N . ARG A 1 98 ? -8.344 -4.613 9.809 1.00 91.50 98 ARG A N 1
ATOM 729 C CA . ARG A 1 98 ? -8.205 -4.505 11.260 1.00 91.50 98 ARG A CA 1
ATOM 730 C C . ARG A 1 98 ? -8.619 -3.102 11.687 1.00 91.50 98 ARG A C 1
ATOM 732 O O . ARG A 1 98 ? -8.709 -2.206 10.848 1.00 91.50 98 ARG A O 1
ATOM 739 N N . THR A 1 99 ? -8.856 -2.944 12.977 1.00 89.62 99 THR A N 1
ATOM 740 C CA . THR A 1 99 ? -9.235 -1.675 13.595 1.00 89.62 99 THR A CA 1
ATOM 741 C C . THR A 1 99 ? -8.187 -1.333 14.642 1.00 89.62 99 THR A C 1
ATOM 743 O O . THR A 1 99 ? -7.724 -2.223 15.354 1.00 89.62 99 THR A O 1
ATOM 746 N N . CYS A 1 100 ? -7.776 -0.076 14.657 1.00 87.56 100 CYS A N 1
ATOM 747 C CA . CYS A 1 100 ? -6.908 0.529 15.653 1.00 87.56 100 CYS A CA 1
ATOM 748 C C . CYS A 1 100 ? -7.709 0.904 16.905 1.00 87.56 100 CYS A C 1
ATOM 750 O O . CYS A 1 100 ? -8.941 0.906 16.874 1.00 87.56 100 CYS A O 1
ATOM 752 N N . ASP A 1 101 ? -7.021 1.243 17.991 1.00 89.69 101 ASP A N 1
ATOM 753 C CA . ASP A 1 101 ? -7.673 1.580 19.264 1.00 89.69 101 ASP A CA 1
ATOM 754 C C . ASP A 1 101 ? -8.537 2.854 19.167 1.00 89.69 101 ASP A C 1
ATOM 756 O O . ASP A 1 101 ? -9.548 2.975 19.852 1.00 89.69 101 ASP A O 1
ATOM 760 N N . ASP A 1 102 ? -8.196 3.765 18.250 1.00 85.94 102 ASP A N 1
ATOM 761 C CA . ASP A 1 102 ? -8.942 4.990 17.924 1.00 85.94 102 ASP A CA 1
ATOM 762 C C . ASP A 1 102 ? -10.160 4.754 17.000 1.00 85.94 102 ASP A C 1
ATOM 764 O O . ASP A 1 102 ? -10.830 5.699 16.585 1.00 85.94 102 ASP A O 1
ATOM 768 N N . GLY A 1 103 ? -10.444 3.500 16.632 1.00 86.00 103 GLY A N 1
ATOM 769 C CA . GLY A 1 103 ? -11.503 3.140 15.687 1.00 86.00 103 GLY A CA 1
ATOM 770 C C . GLY A 1 103 ? -11.099 3.229 14.210 1.00 86.00 103 GLY A C 1
ATOM 771 O O . GLY A 1 103 ? -11.886 2.839 13.338 1.00 86.00 103 GLY A O 1
ATOM 772 N N . THR A 1 104 ? -9.876 3.665 13.891 1.00 85.44 104 THR A N 1
ATOM 773 C CA . THR A 1 104 ? -9.384 3.728 12.512 1.00 85.44 104 THR A CA 1
ATOM 774 C C . THR A 1 104 ? -9.245 2.324 11.936 1.00 85.44 104 THR A C 1
ATOM 776 O O . THR A 1 104 ? -8.545 1.459 12.460 1.00 85.44 104 THR A O 1
ATOM 779 N N . ARG A 1 105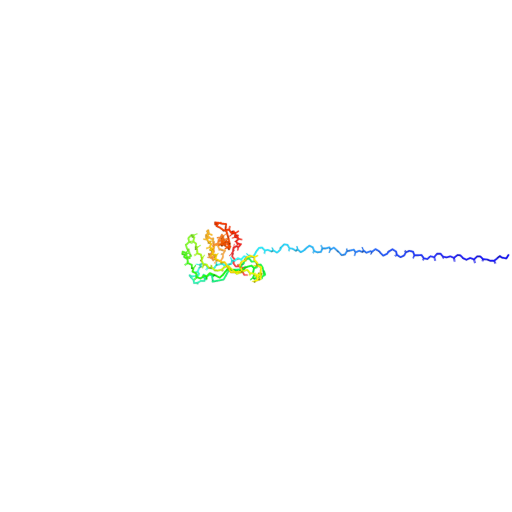 ? -9.895 2.072 10.800 1.00 86.94 105 ARG A N 1
ATOM 780 C CA . ARG A 1 105 ? -9.754 0.811 10.067 1.00 86.94 105 ARG A CA 1
ATOM 781 C C . ARG A 1 105 ? -8.589 0.874 9.080 1.00 86.94 105 ARG A C 1
ATOM 783 O O . ARG A 1 105 ? -8.463 1.854 8.355 1.00 86.94 105 ARG A O 1
ATOM 790 N N . TYR A 1 106 ? -7.831 -0.214 8.957 1.00 87.81 106 TYR A N 1
ATOM 791 C CA . TYR A 1 106 ? -6.729 -0.354 7.997 1.00 87.81 106 TYR A CA 1
ATOM 792 C C . TYR A 1 106 ? -6.623 -1.785 7.452 1.00 87.81 106 TYR A C 1
ATOM 794 O O . TYR A 1 106 ? -7.166 -2.732 8.021 1.00 87.81 106 TYR A O 1
ATOM 802 N N . TYR A 1 107 ? -5.907 -1.968 6.340 1.00 90.12 107 TYR A N 1
ATOM 803 C CA . TYR A 1 107 ? -5.548 -3.298 5.842 1.00 90.12 107 TYR A CA 1
ATOM 804 C C . TYR A 1 107 ? -4.256 -3.775 6.495 1.00 90.12 107 TYR A C 1
ATOM 806 O O . TYR A 1 107 ? -3.217 -3.169 6.268 1.00 90.12 107 TYR A O 1
ATOM 814 N N . SER A 1 108 ? -4.293 -4.892 7.220 1.00 90.56 108 SER A N 1
ATOM 815 C CA . SER A 1 108 ? -3.124 -5.448 7.915 1.00 90.56 108 SER A CA 1
ATOM 816 C C . SER A 1 108 ? -2.230 -6.321 7.031 1.00 90.56 108 SER A C 1
ATOM 818 O O . SER A 1 108 ? -1.320 -6.990 7.522 1.00 90.56 108 SER A O 1
ATOM 820 N N . ARG A 1 109 ? -2.551 -6.447 5.740 1.00 90.88 109 ARG A N 1
ATOM 821 C CA . ARG A 1 109 ? -1.751 -7.208 4.781 1.00 90.88 109 ARG A CA 1
ATOM 822 C C . ARG A 1 109 ? -1.715 -6.493 3.443 1.00 90.88 109 ARG A C 1
ATOM 824 O O . ARG A 1 109 ? -2.716 -6.486 2.726 1.00 90.88 109 ARG A O 1
ATOM 831 N N . ALA A 1 110 ? -0.528 -6.033 3.067 1.00 89.31 110 ALA A N 1
ATOM 832 C CA . ALA A 1 110 ? -0.234 -5.469 1.760 1.00 89.31 110 ALA A CA 1
ATOM 833 C C . ALA A 1 110 ? 0.801 -6.317 1.012 1.00 89.31 110 ALA A C 1
ATOM 835 O O . ALA A 1 110 ? 1.862 -6.657 1.538 1.00 89.31 110 ALA A O 1
ATOM 836 N N . VAL A 1 111 ? 0.487 -6.673 -0.234 1.00 90.19 111 VAL A N 1
ATOM 837 C CA . VAL A 1 111 ? 1.402 -7.395 -1.124 1.00 90.19 111 VAL A CA 1
ATOM 838 C C . VAL A 1 111 ? 1.489 -6.668 -2.455 1.00 90.19 111 VAL A C 1
ATOM 840 O O . VAL A 1 111 ? 0.475 -6.523 -3.136 1.00 90.19 111 VAL A O 1
ATOM 843 N N . VAL A 1 112 ? 2.694 -6.269 -2.855 1.00 87.94 112 VAL A N 1
ATOM 844 C CA . VAL A 1 112 ? 2.968 -5.707 -4.180 1.00 87.94 112 VAL A CA 1
ATOM 845 C C . VAL A 1 112 ? 3.575 -6.775 -5.070 1.00 87.94 112 VAL A C 1
ATOM 847 O O . VAL A 1 112 ? 4.503 -7.477 -4.682 1.00 87.94 112 VAL A O 1
ATOM 850 N N . VAL A 1 113 ? 3.048 -6.900 -6.279 1.00 89.00 113 VAL A N 1
ATOM 851 C CA . VAL A 1 113 ? 3.517 -7.823 -7.305 1.00 89.00 113 VAL A CA 1
ATOM 852 C C . VAL A 1 113 ? 4.006 -7.010 -8.492 1.00 89.00 113 VAL A C 1
ATOM 854 O O . VAL A 1 113 ? 3.223 -6.280 -9.099 1.00 89.00 113 VAL A O 1
ATOM 857 N N . VAL A 1 114 ? 5.287 -7.147 -8.823 1.00 86.38 114 VAL A N 1
ATOM 858 C CA . VAL A 1 114 ? 5.950 -6.405 -9.903 1.00 86.38 114 VAL A CA 1
ATOM 859 C C . VAL A 1 114 ? 6.220 -7.350 -11.068 1.00 86.38 114 VAL A C 1
ATOM 861 O O . VAL A 1 114 ? 6.755 -8.446 -10.872 1.00 86.38 114 VAL A O 1
ATOM 864 N N . ALA A 1 115 ? 5.832 -6.935 -12.274 1.00 82.38 115 ALA A N 1
ATOM 865 C CA . ALA A 1 115 ? 6.149 -7.656 -13.503 1.00 82.38 115 ALA A CA 1
ATOM 866 C C . ALA A 1 115 ? 7.660 -7.612 -13.763 1.00 82.38 115 ALA A C 1
ATOM 868 O O . ALA A 1 115 ? 8.268 -6.553 -13.601 1.00 82.38 115 ALA A O 1
ATOM 869 N N . GLN A 1 116 ? 8.269 -8.733 -14.155 1.00 70.00 116 GLN A N 1
ATOM 870 C CA . GLN A 1 116 ? 9.646 -8.717 -14.636 1.00 70.00 116 GLN A CA 1
ATOM 871 C C . GLN A 1 116 ? 9.705 -8.314 -16.122 1.00 70.00 116 GLN A C 1
ATOM 873 O O . GLN A 1 116 ? 8.741 -8.544 -16.849 1.00 70.00 116 GLN A O 1
ATOM 878 N N . PRO A 1 117 ? 10.790 -7.648 -16.538 1.00 57.66 117 PRO A N 1
ATOM 879 C CA . PRO A 1 117 ? 10.862 -6.977 -17.835 1.00 57.66 117 PRO A CA 1
ATOM 880 C C . PRO A 1 117 ? 11.052 -7.893 -19.047 1.00 57.66 117 PRO A C 1
ATOM 882 O O . PRO A 1 117 ? 10.451 -7.590 -20.066 1.00 57.66 117 PRO A O 1
ATOM 885 N N . ASP A 1 118 ? 11.782 -9.011 -18.937 1.00 55.53 118 ASP A N 1
ATOM 886 C CA . ASP A 1 118 ? 12.227 -9.744 -20.141 1.00 55.53 118 ASP A CA 1
ATOM 887 C C . ASP A 1 118 ? 11.975 -11.260 -20.141 1.00 55.53 118 ASP A C 1
ATOM 889 O O . ASP A 1 118 ? 12.357 -11.935 -21.090 1.00 55.53 118 ASP A O 1
ATOM 893 N N . GLN A 1 119 ? 11.314 -11.836 -19.130 1.00 44.31 119 GLN A N 1
ATOM 894 C CA . GLN A 1 119 ? 10.973 -13.265 -19.151 1.00 44.31 119 GLN A CA 1
ATOM 895 C C . GLN A 1 119 ? 9.565 -13.536 -18.632 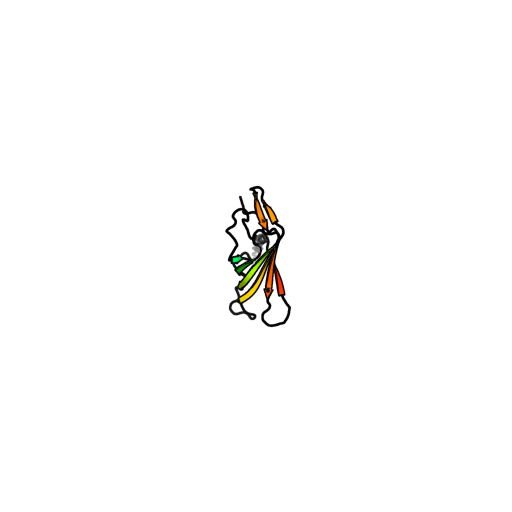1.00 44.31 119 GLN A C 1
ATOM 897 O O . GLN A 1 119 ? 9.121 -12.958 -17.635 1.00 44.31 119 GLN A O 1
ATOM 902 N N . GLY A 1 120 ? 8.865 -14.421 -19.345 1.00 45.72 120 GLY A N 1
ATOM 903 C CA . GLY A 1 120 ? 7.519 -14.880 -19.032 1.00 45.72 120 GLY A CA 1
ATOM 904 C C . GLY A 1 120 ? 7.342 -15.280 -17.564 1.00 45.72 120 GLY A C 1
ATOM 905 O O . GLY A 1 120 ? 8.253 -15.774 -16.908 1.00 45.72 120 GLY A O 1
ATOM 906 N N . GLU A 1 121 ? 6.135 -15.023 -17.061 1.00 49.28 121 GLU A N 1
ATOM 907 C CA . GLU A 1 121 ? 5.566 -15.430 -15.765 1.00 49.28 121 GLU A CA 1
ATOM 908 C C . GLU A 1 121 ? 6.279 -15.055 -14.454 1.00 49.28 121 GLU A C 1
ATOM 910 O O . GLU A 1 121 ? 5.602 -14.972 -13.422 1.00 49.28 121 GLU A O 1
ATOM 915 N N . GLN A 1 122 ? 7.578 -14.754 -14.430 1.00 54.38 122 GLN A N 1
ATOM 916 C CA . GLN A 1 122 ? 8.268 -14.481 -13.172 1.00 54.38 122 GLN A CA 1
ATOM 917 C C . GLN A 1 122 ? 7.863 -13.119 -12.595 1.00 54.38 122 GLN A C 1
ATOM 919 O O . GLN A 1 122 ? 8.073 -12.056 -13.178 1.00 54.38 122 GLN A O 1
ATOM 924 N N . ARG A 1 123 ? 7.269 -13.136 -11.398 1.00 74.00 123 ARG A N 1
ATOM 925 C CA . ARG A 1 123 ? 6.792 -11.944 -10.683 1.00 74.00 123 ARG A CA 1
ATOM 926 C C . ARG A 1 123 ? 7.489 -11.828 -9.336 1.00 74.00 123 ARG A C 1
ATOM 928 O O . ARG A 1 123 ? 7.481 -12.780 -8.560 1.00 74.00 123 ARG A O 1
ATOM 935 N N . ARG A 1 124 ? 8.029 -10.649 -9.019 1.00 79.50 124 ARG A N 1
ATOM 936 C CA . ARG A 1 124 ? 8.557 -10.374 -7.671 1.00 79.50 124 ARG A CA 1
ATOM 937 C C . ARG A 1 124 ? 7.422 -9.946 -6.754 1.00 79.50 124 ARG A C 1
ATOM 939 O O . ARG A 1 124 ? 6.572 -9.154 -7.160 1.00 79.50 124 ARG A O 1
ATOM 946 N N . ARG A 1 125 ? 7.399 -10.488 -5.535 1.00 84.88 125 ARG A N 1
ATOM 947 C CA . ARG A 1 125 ? 6.393 -10.178 -4.515 1.00 84.88 125 ARG A CA 1
ATOM 948 C C . ARG A 1 125 ? 7.060 -9.495 -3.330 1.00 84.88 125 ARG A C 1
ATOM 950 O O . ARG A 1 125 ? 7.966 -10.065 -2.737 1.00 84.88 125 ARG A O 1
ATOM 957 N N . TYR A 1 126 ? 6.559 -8.325 -2.968 1.00 81.88 126 TYR A N 1
ATOM 958 C CA . TYR A 1 126 ? 6.987 -7.554 -1.809 1.00 81.88 126 TYR A CA 1
ATOM 959 C C . TYR A 1 126 ? 5.853 -7.554 -0.794 1.00 81.88 126 TYR A C 1
ATOM 961 O O . TYR A 1 126 ? 4.703 -7.295 -1.154 1.00 81.88 126 TYR A O 1
ATOM 969 N N . ARG A 1 127 ? 6.157 -7.883 0.460 1.00 85.81 127 ARG A N 1
ATOM 970 C CA . ARG A 1 127 ? 5.222 -7.695 1.571 1.00 85.81 127 ARG A CA 1
ATOM 971 C C . ARG A 1 127 ? 5.542 -6.349 2.190 1.00 85.81 127 ARG A C 1
ATOM 973 O O . ARG A 1 127 ? 6.707 -6.084 2.453 1.00 85.81 127 ARG A O 1
ATOM 980 N N . LEU A 1 128 ? 4.524 -5.519 2.361 1.00 82.06 128 LEU A N 1
ATOM 981 C CA . LEU A 1 128 ? 4.682 -4.234 3.025 1.00 82.06 128 LEU A CA 1
ATOM 982 C C . LEU A 1 128 ? 4.119 -4.356 4.431 1.00 82.06 128 LEU A C 1
ATOM 984 O O . LEU A 1 128 ? 3.059 -4.968 4.619 1.00 82.06 128 LEU A O 1
ATOM 988 N N . SER A 1 129 ? 4.826 -3.771 5.388 1.00 82.69 129 SER A N 1
ATOM 989 C CA . SER A 1 129 ? 4.306 -3.588 6.732 1.00 82.69 129 SER A CA 1
ATOM 990 C C . SER A 1 129 ? 3.218 -2.520 6.689 1.00 82.69 129 SER A C 1
ATOM 992 O O . SER A 1 129 ? 3.285 -1.558 5.927 1.00 82.69 129 SER A O 1
ATOM 994 N N . THR A 1 130 ? 2.157 -2.733 7.455 1.00 82.12 130 THR A N 1
ATOM 995 C CA . THR A 1 130 ? 0.958 -1.887 7.475 1.00 82.12 130 THR A CA 1
ATOM 996 C C . THR A 1 130 ? 0.436 -1.841 8.894 1.00 82.12 130 THR A C 1
ATOM 998 O O . THR A 1 130 ? 0.466 -2.876 9.563 1.00 82.12 130 THR A O 1
ATOM 1001 N N . GLY A 1 131 ? -0.069 -0.701 9.343 1.00 83.69 131 GLY A N 1
ATOM 1002 C CA . GLY A 1 131 ? -0.413 -0.540 10.748 1.00 83.69 131 GLY A CA 1
ATOM 1003 C C . GLY A 1 131 ? -1.303 0.655 11.023 1.00 83.69 131 GLY A C 1
ATOM 1004 O O . GLY A 1 131 ? -1.822 1.291 10.103 1.00 83.69 131 GLY A O 1
ATOM 1005 N N . CYS A 1 132 ? -1.452 0.923 12.313 1.00 81.00 132 CYS A N 1
ATOM 1006 C CA . CYS A 1 132 ? -2.118 2.102 12.840 1.00 81.00 132 CYS A CA 1
ATOM 1007 C C . CYS A 1 132 ? -1.165 3.291 12.809 1.00 81.00 132 CYS A C 1
ATOM 1009 O O . CYS A 1 132 ? -0.005 3.101 13.179 1.00 81.00 132 CYS A O 1
ATOM 1011 N N . PRO A 1 133 ? -1.617 4.481 12.378 1.00 72.00 133 PRO A N 1
ATOM 1012 C CA . PRO A 1 133 ? -0.796 5.679 12.484 1.00 72.00 133 PRO A CA 1
ATOM 1013 C C . PRO A 1 133 ? -0.339 5.871 13.941 1.00 72.00 133 PRO A C 1
ATOM 1015 O O . PRO A 1 133 ? -1.066 5.473 14.855 1.00 72.00 133 PRO A O 1
ATOM 1018 N N . PRO A 1 134 ? 0.861 6.431 14.172 1.00 70.69 134 PRO A N 1
ATOM 1019 C CA . PRO A 1 134 ? 1.262 6.815 15.518 1.00 70.69 134 PRO A CA 1
ATOM 1020 C C . PRO A 1 134 ? 0.237 7.804 16.090 1.00 70.69 134 PRO A C 1
ATOM 1022 O O . PRO A 1 134 ? -0.272 8.649 15.347 1.00 70.69 134 PRO A O 1
ATOM 1025 N N . ALA A 1 135 ? -0.077 7.635 17.375 1.00 61.59 135 ALA A N 1
ATOM 1026 C CA . ALA A 1 135 ? -0.967 8.516 18.128 1.00 61.59 135 ALA A CA 1
ATOM 1027 C C . ALA A 1 135 ? -0.384 9.927 18.283 1.00 61.59 135 ALA A C 1
ATOM 1029 O O . ALA A 1 135 ? 0.865 10.045 18.337 1.00 61.59 135 ALA A O 1
#

Secondary structure (DSSP, 8-state):
-----------------PPP--PPPPPPPPEEE---SSTT---SEEE-STTS-SEEEEEEEESTTSSEEEEEEEEE-S-SSSSS-SEEEEEEEEEEEEE-TTS-EEEEEEEEEEE-SSSSS-EEEEEEEEEPPP-

Organism: NCBI:txid1045774

Sequence (135 aa):
MTRLLAALGALLSILLVAPPAVGAAPAADPVVYYNLGSAEVRPSLVFTAYSSSPTMTVRRWKHWGDAVAVGRGRWDSTCASCPPPAHRRAVIRLSRIRTCDDGTRYYSRAVVVVAQPDQGEQRRRYRLSTGCPPA